Protein AF-A0A7C1KTJ4-F1 (afdb_monomer)

Foldseek 3Di:
DDKDKDKAQPVLVVVLQVLCVVVVFNDKDKDKDWADDPVLQVCQVPDPDPDPPSAQVPDPFAWDDPVVCVVVVPVDGRTTGIIMIMMGDDDPVCVVVSVVSNCVSRDDD

Sequence (109 aa):
MKEITVIIRRHKLPETKQVLEELDYPSLTIQSVDGRGRQRGAMCAEMDSEMPDSFCTAVKLKPTPSSYALEHTLPKKALYVPKRLLTIVVPDDAVSKIVKALIKVNQTG

Secondary structure (DSSP, 8-state):
-EEEEEEEEGGGHHHHHHHHHHTT----EEEEEEE--TTTTGGGTS--SSS-TTSGGGS-PPBPPHHHHHHTT-SS--B-EEEEEEEEEE-TTTHHHHHHHHHHHH---

Structure (mmCIF, N/CA/C/O backbone):
data_AF-A0A7C1KTJ4-F1
#
_entry.id   AF-A0A7C1KTJ4-F1
#
loop_
_atom_site.group_PDB
_atom_site.id
_atom_site.type_symbol
_atom_site.label_atom_id
_atom_site.label_alt_id
_atom_site.label_comp_id
_atom_site.label_asym_id
_atom_site.label_entity_id
_atom_site.label_seq_id
_atom_site.pdbx_PDB_ins_code
_atom_site.Cartn_x
_atom_site.Cartn_y
_atom_site.Cartn_z
_atom_site.occupancy
_atom_site.B_iso_or_equiv
_atom_site.auth_seq_id
_atom_site.auth_comp_id
_atom_site.auth_asym_id
_atom_site.auth_atom_id
_atom_site.pdbx_PDB_model_num
ATOM 1 N N . MET A 1 1 ? -14.359 -10.620 10.191 1.00 93.75 1 MET A N 1
ATOM 2 C CA . MET A 1 1 ? -13.019 -10.002 10.134 1.00 93.75 1 MET A CA 1
ATOM 3 C C . MET A 1 1 ? -12.378 -10.323 8.792 1.00 93.75 1 MET A C 1
ATOM 5 O O . MET A 1 1 ? -12.461 -11.477 8.367 1.00 93.75 1 MET A O 1
ATOM 9 N N . LYS A 1 2 ? -11.717 -9.352 8.153 1.00 97.81 2 LYS A N 1
ATOM 10 C CA . LYS A 1 2 ? -10.918 -9.546 6.930 1.00 97.81 2 LYS A CA 1
ATOM 11 C C . LYS A 1 2 ? -9.515 -8.978 7.088 1.00 97.81 2 LYS A C 1
ATOM 13 O O . LYS A 1 2 ? -9.304 -8.001 7.802 1.00 97.81 2 LYS A O 1
ATOM 18 N N . GLU A 1 3 ? -8.581 -9.579 6.362 1.00 97.75 3 GLU A N 1
ATOM 19 C CA . GLU A 1 3 ? -7.259 -9.015 6.123 1.00 97.75 3 GLU A CA 1
ATOM 20 C C . GLU A 1 3 ? -7.271 -8.217 4.813 1.00 97.75 3 GLU A C 1
ATOM 22 O O . GLU A 1 3 ? -7.733 -8.704 3.779 1.00 97.75 3 GLU A O 1
ATOM 27 N N . ILE A 1 4 ? -6.761 -6.989 4.860 1.00 97.94 4 ILE A N 1
ATOM 28 C CA . ILE A 1 4 ? -6.510 -6.143 3.698 1.00 97.94 4 ILE A CA 1
ATOM 29 C C . ILE A 1 4 ? -4.997 -6.113 3.468 1.00 97.94 4 ILE A C 1
ATOM 31 O O . ILE A 1 4 ? -4.255 -5.533 4.264 1.00 97.94 4 ILE A O 1
ATOM 35 N N . THR A 1 5 ? -4.549 -6.706 2.361 1.00 98.06 5 THR A N 1
ATOM 36 C CA . THR A 1 5 ? -3.152 -6.660 1.907 1.00 98.06 5 THR A CA 1
ATOM 37 C C . THR A 1 5 ? -3.002 -5.619 0.799 1.00 98.06 5 THR A C 1
ATOM 39 O O . THR A 1 5 ? -3.639 -5.712 -0.252 1.00 98.06 5 THR A O 1
ATOM 42 N N . VAL A 1 6 ? -2.141 -4.625 1.006 1.00 97.19 6 VAL A N 1
ATOM 43 C CA . VAL A 1 6 ? -1.950 -3.500 0.080 1.00 97.19 6 VAL A CA 1
ATOM 44 C C . VAL A 1 6 ? -0.488 -3.420 -0.332 1.00 97.19 6 VAL A C 1
ATOM 46 O O . VAL A 1 6 ? 0.391 -3.428 0.521 1.00 97.19 6 VAL A O 1
ATOM 49 N N . ILE A 1 7 ? -0.207 -3.293 -1.630 1.00 96.38 7 ILE A N 1
ATOM 50 C CA . ILE A 1 7 ? 1.156 -3.089 -2.142 1.00 96.38 7 ILE A CA 1
ATOM 51 C C . ILE A 1 7 ? 1.228 -1.720 -2.819 1.00 96.38 7 ILE A C 1
ATOM 53 O O . ILE A 1 7 ? 0.678 -1.521 -3.902 1.00 96.38 7 ILE A O 1
ATOM 57 N N . ILE A 1 8 ? 1.928 -0.775 -2.192 1.00 94.50 8 ILE A N 1
ATOM 58 C CA . ILE A 1 8 ? 1.976 0.636 -2.604 1.00 94.50 8 ILE A CA 1
ATOM 59 C C . ILE A 1 8 ? 3.393 1.107 -2.946 1.00 94.50 8 ILE A C 1
ATOM 61 O O . ILE A 1 8 ? 4.400 0.424 -2.723 1.00 94.50 8 ILE A O 1
ATOM 65 N N . ARG A 1 9 ? 3.492 2.316 -3.509 1.00 90.88 9 ARG A N 1
ATOM 66 C CA . ARG A 1 9 ? 4.776 2.995 -3.751 1.00 90.88 9 ARG A CA 1
ATOM 67 C C . ARG A 1 9 ? 5.403 3.416 -2.422 1.00 90.88 9 ARG A C 1
ATOM 69 O O . ARG A 1 9 ? 4.700 3.855 -1.521 1.00 90.88 9 ARG A O 1
ATOM 76 N N . ARG A 1 10 ? 6.736 3.347 -2.312 1.00 89.81 10 ARG A N 1
ATOM 77 C CA . ARG A 1 10 ? 7.445 3.666 -1.057 1.00 89.81 10 ARG A CA 1
ATOM 78 C C . ARG A 1 10 ? 7.152 5.073 -0.527 1.00 89.81 10 ARG A C 1
ATOM 80 O O . ARG A 1 10 ? 6.914 5.205 0.667 1.00 89.81 10 ARG A O 1
ATOM 87 N N . HIS A 1 11 ? 7.119 6.082 -1.399 1.00 88.94 11 HIS A N 1
ATOM 88 C CA . HIS A 1 11 ? 6.870 7.471 -0.997 1.00 88.94 11 HIS A CA 1
ATOM 89 C C . HIS A 1 11 ? 5.419 7.745 -0.572 1.00 88.94 11 HIS A C 1
ATOM 91 O O . HIS A 1 11 ? 5.179 8.736 0.097 1.00 88.94 11 HIS A O 1
ATOM 97 N N . LYS A 1 12 ? 4.459 6.873 -0.913 1.00 92.50 12 LYS A N 1
ATOM 98 C CA . LYS A 1 12 ? 3.043 7.025 -0.532 1.00 92.50 12 LYS A CA 1
ATOM 99 C C . LYS A 1 12 ? 2.725 6.526 0.879 1.00 92.50 12 LYS A C 1
ATOM 101 O O . LYS A 1 12 ? 1.596 6.662 1.346 1.00 92.50 12 LYS A O 1
ATOM 106 N N . LEU A 1 13 ? 3.705 5.939 1.567 1.00 93.75 13 LEU A N 1
ATOM 107 C CA . LEU A 1 13 ? 3.517 5.398 2.909 1.00 93.75 13 LEU A CA 1
ATOM 108 C C . LEU A 1 13 ? 3.052 6.451 3.937 1.00 93.75 13 LEU A C 1
ATOM 110 O O . LEU A 1 13 ? 2.124 6.124 4.673 1.00 93.75 13 LEU A O 1
ATOM 114 N N . PRO A 1 14 ? 3.626 7.673 4.013 1.00 95.56 14 PRO A N 1
ATOM 115 C CA . PRO A 1 14 ? 3.184 8.678 4.983 1.00 95.56 14 PRO A CA 1
ATOM 116 C C . PRO A 1 14 ? 1.717 9.078 4.782 1.00 95.56 14 PRO A C 1
ATOM 118 O O . PRO A 1 14 ? 0.930 8.977 5.716 1.00 95.56 14 PRO A O 1
ATOM 121 N N . GLU A 1 15 ? 1.329 9.411 3.547 1.00 96.00 15 GLU A N 1
ATOM 122 C CA . GLU A 1 15 ? -0.055 9.772 3.200 1.00 96.00 15 GLU A CA 1
ATOM 123 C C . GLU A 1 15 ? -1.037 8.626 3.495 1.00 96.00 15 GLU A C 1
ATOM 125 O O . GLU A 1 15 ? -2.129 8.841 4.011 1.00 96.00 15 GLU A O 1
ATOM 130 N N . THR A 1 16 ? -0.637 7.381 3.214 1.00 96.88 16 THR A N 1
ATOM 131 C CA . THR A 1 16 ? -1.475 6.205 3.492 1.00 96.88 16 THR A CA 1
ATOM 132 C C . THR A 1 16 ? -1.685 5.996 4.993 1.00 96.88 16 THR A C 1
ATOM 134 O O . THR A 1 16 ? -2.790 5.650 5.403 1.00 96.88 16 THR A O 1
ATOM 137 N N . LYS A 1 17 ? -0.650 6.209 5.818 1.00 97.25 17 LYS A N 1
ATOM 138 C CA . LYS A 1 17 ? -0.769 6.125 7.282 1.00 97.25 17 LYS A CA 1
ATOM 139 C C . LYS A 1 17 ? -1.729 7.176 7.824 1.00 97.25 17 LYS A C 1
ATOM 141 O O . LYS A 1 17 ? -2.597 6.826 8.612 1.00 97.25 17 LYS A O 1
ATOM 146 N N . GLN A 1 18 ? -1.602 8.416 7.354 1.00 97.81 18 GLN A N 1
ATOM 147 C CA . GLN A 1 18 ? -2.465 9.514 7.778 1.00 97.81 18 GLN A CA 1
ATOM 148 C C . GLN A 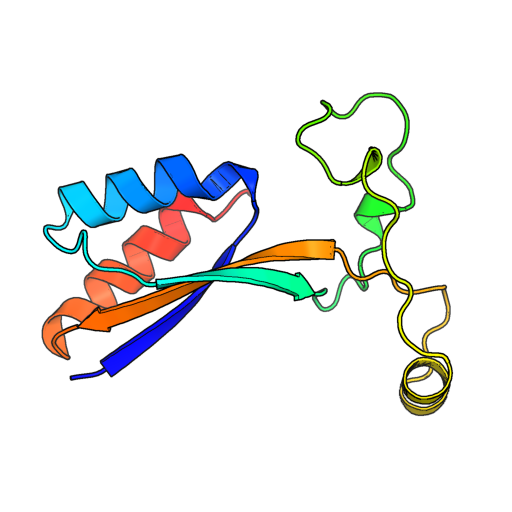1 18 ? -3.941 9.222 7.475 1.00 97.81 18 GLN A C 1
ATOM 150 O O . GLN A 1 18 ? -4.786 9.350 8.351 1.00 97.81 18 GLN A O 1
ATOM 155 N N . VAL A 1 19 ? -4.254 8.737 6.269 1.00 97.50 19 VAL A N 1
ATOM 156 C CA . VAL A 1 19 ? -5.636 8.376 5.904 1.00 97.50 19 VAL A CA 1
ATOM 157 C C . VAL A 1 19 ? -6.186 7.243 6.775 1.00 97.50 19 VAL A C 1
ATOM 159 O O . VAL A 1 19 ? -7.366 7.239 7.107 1.00 97.50 19 VAL A O 1
ATOM 162 N N . LEU A 1 20 ? -5.361 6.262 7.144 1.00 97.00 20 LEU A N 1
ATOM 163 C CA . LEU A 1 20 ? -5.790 5.175 8.028 1.00 97.00 20 LEU A CA 1
ATOM 164 C C . LEU A 1 20 ? -6.022 5.653 9.467 1.00 97.00 20 LEU A C 1
ATOM 166 O O . LEU A 1 20 ? -6.961 5.189 10.108 1.00 97.00 20 LEU A O 1
ATOM 170 N N . GLU A 1 21 ? -5.213 6.595 9.947 1.00 97.38 21 GLU A N 1
ATOM 171 C CA . GLU A 1 21 ? -5.387 7.252 11.246 1.00 97.38 21 GLU A CA 1
ATOM 172 C C . GLU A 1 21 ? -6.672 8.091 11.289 1.00 97.38 21 GLU A C 1
ATOM 174 O O . GLU A 1 21 ? -7.480 7.920 12.196 1.00 97.38 21 GLU A O 1
ATOM 179 N N . GLU A 1 22 ? -6.940 8.898 10.257 1.00 97.31 22 GLU A N 1
ATOM 180 C CA . GLU A 1 22 ? -8.190 9.668 10.109 1.00 97.31 22 GLU A CA 1
ATOM 181 C C . GLU A 1 22 ? -9.443 8.775 10.042 1.00 97.31 22 GLU A C 1
ATOM 183 O O . GLU A 1 22 ? -10.555 9.213 10.342 1.00 97.31 22 GLU A O 1
ATOM 188 N N . LEU A 1 23 ? -9.279 7.514 9.636 1.00 96.19 23 LEU A N 1
ATOM 189 C CA . LEU A 1 23 ? -10.346 6.518 9.589 1.00 96.19 23 LEU A CA 1
ATOM 190 C C . LEU A 1 23 ? -10.503 5.703 10.880 1.00 96.19 23 LEU A C 1
ATOM 192 O O . LEU A 1 23 ? -11.412 4.873 10.904 1.00 96.19 23 LEU A O 1
ATOM 196 N N . ASP A 1 24 ? -9.680 5.949 11.904 1.00 96.69 24 ASP A N 1
ATOM 197 C CA . ASP A 1 24 ? -9.614 5.209 13.177 1.00 96.69 24 ASP A CA 1
ATOM 198 C C . ASP A 1 24 ? -9.087 3.760 13.048 1.00 96.69 24 ASP A C 1
ATOM 200 O O . ASP A 1 24 ? -9.441 2.863 13.810 1.00 96.69 24 ASP A O 1
ATOM 204 N N . TYR A 1 25 ? -8.202 3.506 12.073 1.00 96.31 25 TYR A N 1
ATOM 205 C CA . TYR A 1 25 ? -7.535 2.207 11.874 1.00 96.31 25 TYR A CA 1
ATOM 206 C C . TYR A 1 25 ? -5.999 2.334 11.776 1.00 96.31 25 TYR A C 1
ATOM 208 O O . TYR A 1 25 ? -5.410 1.958 10.758 1.00 96.31 25 TYR A O 1
ATOM 216 N N . PRO A 1 26 ? -5.303 2.823 12.823 1.00 95.94 26 PRO A N 1
ATOM 217 C CA . PRO A 1 26 ? -3.854 3.053 12.781 1.00 95.94 26 PRO A CA 1
ATOM 218 C C . PRO A 1 26 ? -3.012 1.763 12.831 1.00 95.94 26 PRO A C 1
ATOM 220 O O . PRO A 1 26 ? -1.831 1.772 12.474 1.00 95.94 26 PRO A O 1
ATOM 223 N N . SER A 1 27 ? -3.585 0.645 13.290 1.00 95.94 27 SER A N 1
ATOM 224 C CA . SER A 1 27 ? -2.874 -0.627 13.468 1.00 95.94 27 SER A CA 1
ATOM 225 C C . SER A 1 27 ? -2.624 -1.337 12.137 1.00 95.94 27 SER A C 1
ATOM 227 O O . SER A 1 27 ? -3.552 -1.808 11.485 1.00 95.94 27 SER A O 1
ATOM 229 N N . LEU A 1 28 ? -1.354 -1.467 11.748 1.00 95.88 28 LEU A N 1
ATOM 230 C CA . LEU A 1 28 ? -0.950 -2.104 10.494 1.00 95.88 28 LEU A CA 1
ATOM 231 C C . LEU A 1 28 ? 0.464 -2.698 10.582 1.00 95.88 28 LEU A C 1
ATOM 233 O O . LEU A 1 28 ? 1.310 -2.211 11.331 1.00 95.88 28 LEU A O 1
ATOM 237 N N . THR A 1 29 ? 0.741 -3.719 9.773 1.00 97.94 29 THR A N 1
ATOM 238 C CA . THR A 1 29 ? 2.083 -4.309 9.606 1.00 97.94 29 THR A CA 1
ATOM 239 C C . THR A 1 29 ? 2.691 -3.848 8.286 1.00 97.94 29 THR A C 1
ATOM 241 O O . THR A 1 29 ? 2.004 -3.859 7.269 1.00 97.94 29 THR A O 1
ATOM 244 N N . ILE A 1 30 ? 3.972 -3.457 8.276 1.00 96.88 30 ILE A N 1
ATOM 245 C CA . ILE A 1 30 ? 4.669 -2.965 7.073 1.00 96.88 30 ILE A CA 1
ATOM 246 C C . ILE A 1 30 ? 5.853 -3.865 6.744 1.00 96.88 30 ILE A C 1
ATOM 248 O O . ILE A 1 30 ? 6.702 -4.113 7.598 1.00 96.88 30 ILE A O 1
ATOM 252 N N . GLN A 1 31 ? 5.976 -4.259 5.479 1.00 96.38 31 GLN A N 1
ATOM 253 C CA . GLN A 1 31 ? 7.136 -4.979 4.958 1.00 96.38 31 GLN A CA 1
ATOM 254 C C . GLN A 1 31 ? 7.703 -4.294 3.708 1.00 96.38 31 GLN A C 1
ATOM 256 O O . GLN A 1 31 ? 6.978 -3.757 2.864 1.00 96.38 31 GLN A O 1
ATOM 261 N N . SER A 1 32 ? 9.033 -4.285 3.589 1.00 93.00 32 SER A N 1
ATOM 262 C CA . SER A 1 32 ? 9.715 -3.932 2.339 1.00 93.00 32 SER A CA 1
ATOM 263 C C . SER A 1 32 ? 9.628 -5.118 1.389 1.00 93.00 32 SER A C 1
ATOM 265 O O . SER A 1 32 ? 10.083 -6.204 1.739 1.00 93.00 32 SER A O 1
ATOM 267 N N . VAL A 1 33 ? 9.083 -4.911 0.194 1.00 93.25 33 VAL A N 1
ATOM 268 C CA . VAL A 1 33 ? 8.967 -5.965 -0.822 1.00 93.25 33 VAL A CA 1
ATOM 269 C C . VAL A 1 33 ? 9.443 -5.454 -2.174 1.00 93.25 33 VAL A C 1
ATOM 271 O O . VAL A 1 33 ? 9.402 -4.255 -2.444 1.00 93.25 33 VAL A O 1
ATOM 274 N N . ASP A 1 34 ? 9.864 -6.373 -3.032 1.00 88.81 34 ASP A N 1
ATOM 275 C CA . ASP A 1 34 ? 10.307 -6.099 -4.395 1.00 88.81 34 ASP A CA 1
ATOM 276 C C . ASP A 1 34 ? 9.286 -6.716 -5.364 1.00 88.81 34 ASP A C 1
ATOM 278 O O . ASP A 1 34 ? 8.938 -7.889 -5.241 1.00 88.81 34 ASP A O 1
ATOM 282 N N . GLY A 1 35 ? 8.756 -5.936 -6.309 1.00 87.62 35 GLY A N 1
ATOM 283 C CA . GLY A 1 35 ? 7.662 -6.400 -7.167 1.00 87.62 35 GLY A CA 1
ATOM 284 C C . GLY A 1 35 ? 7.486 -5.587 -8.445 1.00 87.62 35 GLY A C 1
ATOM 285 O O . GLY A 1 35 ? 8.006 -4.483 -8.589 1.00 87.62 35 GLY A O 1
ATOM 286 N N . ARG A 1 36 ? 6.734 -6.125 -9.407 1.00 85.56 36 ARG A N 1
ATOM 287 C CA . ARG A 1 36 ? 6.383 -5.424 -10.653 1.00 85.56 36 ARG A CA 1
ATOM 288 C C . ARG A 1 36 ? 5.014 -5.865 -11.163 1.00 85.56 36 ARG A C 1
ATOM 290 O O . ARG A 1 36 ? 4.638 -7.019 -11.005 1.00 85.56 36 ARG A O 1
ATOM 297 N N . GLY A 1 37 ? 4.296 -4.950 -11.812 1.00 85.44 37 GLY A N 1
ATOM 298 C CA . GLY A 1 37 ? 3.027 -5.249 -12.482 1.00 85.44 37 GLY A CA 1
ATOM 299 C C . GLY A 1 37 ? 3.199 -5.672 -13.946 1.00 85.44 37 GLY A C 1
ATOM 300 O O . GLY A 1 37 ? 4.301 -6.000 -14.402 1.00 85.44 37 GLY A O 1
ATOM 301 N N . ARG A 1 38 ? 2.105 -5.580 -14.715 1.00 82.44 38 ARG A N 1
ATOM 302 C CA . ARG A 1 38 ? 2.059 -5.872 -16.163 1.00 82.44 38 ARG A CA 1
ATOM 303 C C . ARG A 1 38 ? 3.013 -5.021 -17.005 1.00 82.44 38 ARG A C 1
ATOM 305 O O . ARG A 1 38 ? 3.506 -5.501 -18.014 1.00 82.44 38 ARG A O 1
ATOM 312 N N . GLN A 1 39 ? 3.349 -3.814 -16.549 1.00 78.25 39 GLN A N 1
ATOM 313 C CA . GLN A 1 39 ? 4.335 -2.934 -17.192 1.00 78.25 39 GLN A CA 1
ATOM 314 C C . GLN A 1 39 ? 5.785 -3.451 -17.077 1.00 78.25 39 GLN A C 1
ATOM 316 O O . GLN A 1 39 ? 6.713 -2.831 -17.586 1.00 78.25 39 GLN A O 1
ATOM 321 N N . ARG A 1 40 ? 6.018 -4.575 -16.381 1.00 76.31 40 ARG A N 1
ATOM 322 C CA . ARG A 1 40 ? 7.324 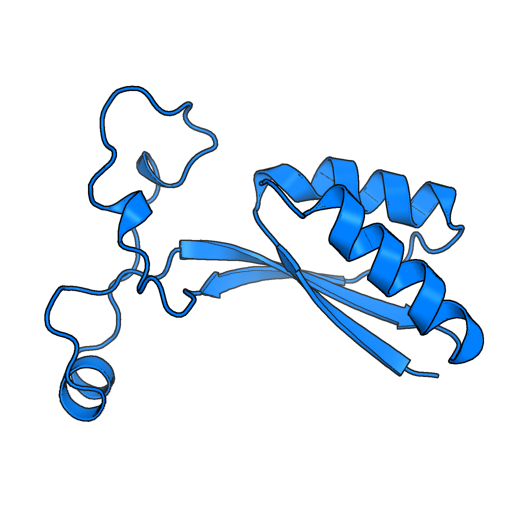-5.259 -16.293 1.00 76.31 40 ARG A CA 1
ATOM 323 C C . ARG A 1 40 ? 8.472 -4.406 -15.717 1.00 76.31 40 ARG A C 1
ATOM 325 O O . ARG A 1 40 ? 9.630 -4.773 -15.866 1.00 76.31 40 ARG A O 1
ATOM 332 N N . GLY A 1 41 ? 8.157 -3.307 -15.026 1.00 70.81 41 GLY A N 1
ATOM 333 C CA . GLY A 1 41 ? 9.155 -2.386 -14.469 1.00 70.81 41 GLY A CA 1
ATOM 334 C C . GLY A 1 41 ? 9.781 -1.432 -15.497 1.00 70.81 41 GLY A C 1
ATOM 335 O O . GLY A 1 41 ? 10.746 -0.755 -15.162 1.00 70.81 41 GLY A O 1
ATOM 336 N N . ALA A 1 42 ? 9.234 -1.354 -16.719 1.00 62.62 42 ALA A N 1
ATOM 337 C CA . ALA A 1 42 ? 9.828 -0.623 -17.845 1.00 62.62 42 ALA A CA 1
ATOM 338 C C . ALA A 1 42 ? 10.054 0.877 -17.579 1.00 62.62 42 ALA A C 1
ATOM 340 O O . ALA A 1 42 ? 11.095 1.408 -17.944 1.00 62.62 42 ALA A O 1
ATOM 341 N N . MET A 1 43 ? 9.137 1.549 -16.872 1.00 56.88 43 MET A N 1
ATOM 342 C CA . MET A 1 43 ? 9.279 2.981 -16.562 1.00 56.88 43 MET A CA 1
ATOM 343 C C . MET A 1 43 ? 10.464 3.311 -15.647 1.00 56.88 43 MET A C 1
ATOM 345 O O . MET A 1 43 ? 10.908 4.448 -15.628 1.00 56.88 43 MET A O 1
ATOM 349 N N . CYS A 1 44 ? 10.977 2.348 -14.878 1.00 54.91 44 CYS A N 1
ATOM 350 C CA . CYS A 1 44 ? 12.140 2.583 -14.022 1.00 54.91 44 CYS A CA 1
ATOM 351 C C . CYS A 1 44 ? 13.470 2.346 -14.747 1.00 54.91 44 CYS A C 1
ATOM 353 O O . CYS A 1 44 ? 14.506 2.679 -14.190 1.00 54.91 44 CYS A O 1
ATOM 355 N N . ALA A 1 45 ? 13.446 1.743 -15.940 1.00 50.28 45 ALA A N 1
ATOM 356 C CA . ALA A 1 45 ? 14.642 1.461 -16.728 1.00 50.28 45 ALA A CA 1
ATOM 357 C C . ALA A 1 45 ? 14.925 2.534 -17.793 1.00 50.28 45 ALA A C 1
ATOM 359 O O . ALA A 1 45 ? 16.068 2.667 -18.208 1.00 50.28 45 ALA A O 1
ATOM 360 N N . GLU A 1 46 ? 13.902 3.268 -18.248 1.00 48.34 46 GLU A N 1
ATOM 361 C CA . GLU A 1 46 ? 14.011 4.184 -19.400 1.00 48.34 46 GLU A CA 1
ATOM 362 C C . GLU A 1 46 ? 13.818 5.669 -19.033 1.00 48.34 46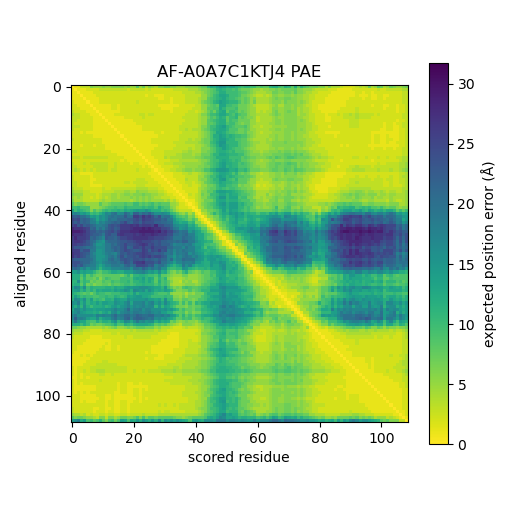 GLU A C 1
ATOM 364 O O . GLU A 1 46 ? 13.685 6.511 -19.913 1.00 48.34 46 GLU A O 1
ATOM 369 N N . MET A 1 47 ? 13.802 6.011 -17.741 1.00 45.88 47 MET A N 1
ATOM 370 C CA . MET A 1 47 ? 13.561 7.376 -17.254 1.00 45.88 47 MET A CA 1
ATOM 371 C C . MET A 1 47 ? 14.655 7.752 -16.252 1.00 45.88 47 MET A C 1
ATOM 373 O O . MET A 1 47 ? 14.473 7.670 -15.039 1.00 45.88 47 MET A O 1
ATOM 377 N N . ASP A 1 48 ? 15.824 8.078 -16.798 1.00 46.78 48 ASP A N 1
ATOM 378 C CA . ASP A 1 48 ? 17.061 8.325 -16.060 1.00 46.78 48 ASP A CA 1
ATOM 379 C C . ASP A 1 48 ? 17.595 9.716 -16.436 1.00 46.78 48 ASP A C 1
ATOM 381 O O . ASP A 1 48 ? 18.113 9.898 -17.537 1.00 46.78 48 ASP A O 1
ATOM 385 N N . SER A 1 49 ? 17.336 10.710 -15.569 1.00 46.41 49 SER A N 1
ATOM 386 C CA . SER A 1 49 ? 18.140 11.936 -15.317 1.00 46.41 49 SER A CA 1
ATOM 387 C C . SER A 1 49 ? 17.374 13.041 -14.562 1.00 46.41 49 SER A C 1
ATOM 389 O O . SER A 1 49 ? 18.004 13.804 -13.840 1.00 46.41 49 SER A O 1
ATOM 391 N N . GLU A 1 50 ? 16.038 13.114 -14.654 1.00 46.69 50 GLU A N 1
ATOM 392 C CA . GLU A 1 50 ? 15.256 14.243 -14.085 1.00 46.69 50 GLU A CA 1
ATOM 393 C C . GLU A 1 50 ? 14.306 13.867 -12.932 1.00 46.69 50 GLU A C 1
ATOM 395 O O . GLU A 1 50 ? 13.627 14.720 -12.360 1.00 46.69 50 GLU A O 1
ATOM 400 N N . MET A 1 51 ? 14.224 12.586 -12.572 1.00 47.31 51 M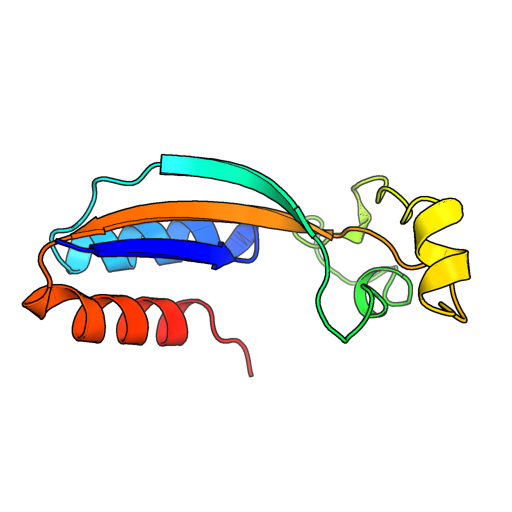ET A N 1
ATOM 401 C CA . MET A 1 51 ? 13.323 12.135 -11.511 1.00 47.31 51 MET A CA 1
ATOM 402 C C . MET A 1 51 ? 13.991 12.292 -10.136 1.00 47.31 51 MET A C 1
ATOM 404 O O . MET A 1 51 ? 15.122 11.836 -9.971 1.00 47.31 51 MET A O 1
ATOM 408 N N . PRO A 1 52 ? 13.306 12.874 -9.131 1.00 51.03 52 PRO A N 1
ATOM 409 C CA . PRO A 1 52 ? 13.875 13.061 -7.798 1.00 51.03 52 PRO A CA 1
ATOM 410 C C . PRO A 1 52 ? 14.282 11.718 -7.172 1.00 51.03 52 PRO A C 1
ATOM 412 O O . PRO A 1 52 ? 13.608 10.711 -7.399 1.00 51.03 52 PRO A O 1
ATOM 415 N N . ASP A 1 53 ? 15.320 11.714 -6.322 1.00 51.00 53 ASP A N 1
ATOM 416 C CA . ASP A 1 53 ? 15.929 10.537 -5.648 1.00 51.00 53 ASP A CA 1
ATOM 417 C C . ASP A 1 53 ? 14.938 9.598 -4.926 1.00 51.00 53 ASP A C 1
ATOM 419 O O . ASP A 1 53 ? 15.251 8.469 -4.543 1.00 51.00 53 ASP A O 1
ATOM 423 N N . SER A 1 54 ? 13.708 10.064 -4.723 1.00 50.59 54 SER A N 1
ATOM 424 C CA . SER A 1 54 ? 12.579 9.308 -4.185 1.00 50.59 54 SER A CA 1
ATOM 425 C C . SER A 1 54 ? 11.963 8.308 -5.182 1.00 50.59 54 SER A C 1
ATOM 427 O O . SER A 1 54 ? 11.164 7.448 -4.778 1.00 50.59 54 SER A O 1
ATOM 429 N N . PHE A 1 55 ? 12.341 8.363 -6.462 1.00 50.34 55 PHE A N 1
ATOM 430 C CA . PHE A 1 55 ? 12.007 7.376 -7.485 1.00 50.34 55 PHE A CA 1
ATOM 431 C C . PHE A 1 55 ? 13.148 6.379 -7.723 1.00 50.34 55 PHE A C 1
ATOM 433 O O . PHE A 1 55 ? 14.253 6.491 -7.215 1.00 50.34 55 PHE A O 1
ATOM 440 N N . CYS A 1 56 ? 12.820 5.283 -8.401 1.00 51.16 56 CYS A N 1
ATOM 441 C CA . CYS A 1 56 ? 13.544 4.012 -8.350 1.00 51.16 56 CYS A CA 1
ATOM 442 C C . CYS A 1 56 ? 14.954 4.010 -8.978 1.00 51.16 56 CYS A C 1
ATOM 444 O O . CYS A 1 56 ? 15.565 2.947 -9.027 1.00 51.16 56 CYS A O 1
ATOM 446 N N . THR A 1 57 ? 15.451 5.158 -9.432 1.00 49.19 57 THR A N 1
ATOM 447 C CA . THR A 1 57 ? 16.704 5.359 -10.175 1.00 49.19 57 THR A CA 1
ATOM 448 C C . THR A 1 57 ? 17.958 5.146 -9.317 1.00 49.19 57 THR A C 1
ATOM 450 O O . THR A 1 57 ? 18.932 4.580 -9.800 1.00 49.19 57 THR A O 1
ATOM 453 N N . ALA A 1 58 ? 17.927 5.456 -8.014 1.00 48.16 58 ALA A N 1
ATOM 454 C CA . ALA A 1 58 ? 19.096 5.290 -7.132 1.00 48.16 58 ALA A CA 1
ATOM 455 C C . ALA A 1 58 ? 19.296 3.863 -6.567 1.00 48.16 58 ALA A C 1
ATOM 457 O O . ALA A 1 58 ? 20.331 3.558 -5.969 1.00 48.16 58 ALA A O 1
ATOM 458 N N . VAL A 1 59 ? 18.315 2.961 -6.707 1.00 56.06 59 VAL A N 1
ATOM 459 C CA . VAL A 1 59 ? 18.390 1.606 -6.132 1.00 56.06 59 VAL A CA 1
ATOM 460 C C . VAL A 1 59 ? 18.786 0.614 -7.215 1.00 56.06 59 VAL A C 1
ATOM 462 O O . VAL A 1 59 ? 18.074 0.483 -8.202 1.00 56.06 59 VAL A O 1
ATOM 465 N N . LYS A 1 60 ? 19.869 -0.151 -7.003 1.00 62.25 60 LYS A N 1
ATOM 466 C CA . LYS A 1 60 ? 20.219 -1.309 -7.847 1.00 62.25 60 LYS A CA 1
ATOM 467 C C . LYS A 1 60 ? 19.029 -2.270 -7.912 1.00 62.25 60 LYS A C 1
ATOM 469 O O . LYS A 1 60 ? 18.808 -3.063 -6.996 1.00 62.25 60 LYS A O 1
ATOM 474 N N . LEU A 1 61 ? 18.242 -2.173 -8.979 1.00 72.50 61 LEU A N 1
ATOM 475 C CA . LEU A 1 61 ? 17.044 -2.980 -9.145 1.00 72.50 61 LEU A CA 1
ATOM 476 C C . LEU A 1 61 ? 17.439 -4.439 -9.374 1.00 72.50 61 LEU A C 1
ATOM 478 O O . LEU A 1 61 ? 18.310 -4.750 -10.192 1.00 72.50 61 LEU A O 1
ATOM 482 N N . LYS A 1 62 ? 16.785 -5.348 -8.650 1.00 76.50 62 LYS A N 1
ATOM 483 C CA . LYS A 1 62 ? 17.027 -6.783 -8.797 1.00 76.50 62 LYS A CA 1
ATOM 484 C C . LYS A 1 62 ? 16.380 -7.265 -10.096 1.00 76.50 62 LYS A C 1
ATOM 486 O O . LYS A 1 62 ? 15.181 -7.046 -10.287 1.00 76.50 62 LYS A O 1
ATOM 491 N N . PRO A 1 63 ? 17.123 -7.918 -10.999 1.00 80.56 63 PRO A N 1
ATOM 492 C CA . PRO A 1 63 ? 16.514 -8.509 -12.176 1.00 80.56 63 PRO A CA 1
ATOM 493 C C . PRO A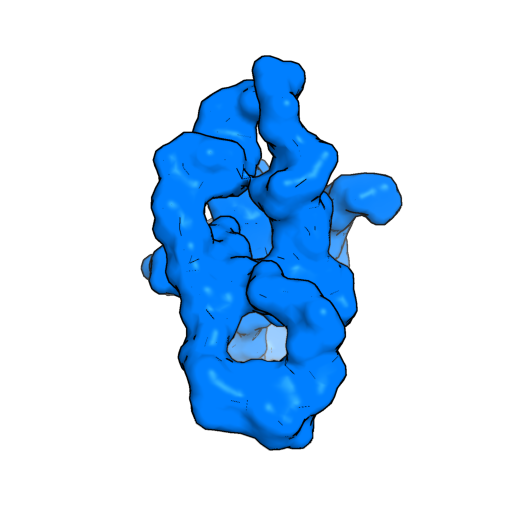 1 63 ? 15.617 -9.687 -11.811 1.00 80.56 63 PRO A C 1
ATOM 495 O O . PRO A 1 63 ? 15.839 -10.380 -10.818 1.00 80.56 63 PRO A O 1
ATOM 498 N N . THR A 1 64 ? 14.622 -9.933 -12.657 1.00 81.62 64 THR A N 1
ATOM 499 C CA . THR A 1 64 ? 13.849 -11.176 -12.609 1.00 81.62 64 THR A CA 1
ATOM 500 C C . THR A 1 64 ? 14.801 -12.359 -12.871 1.00 81.62 64 THR A C 1
ATOM 502 O O . THR A 1 64 ? 15.596 -12.268 -13.813 1.00 81.62 64 THR A O 1
ATOM 505 N N . PRO A 1 65 ? 14.750 -13.446 -12.073 1.00 83.75 65 PRO A N 1
ATOM 506 C CA . PRO A 1 65 ? 15.557 -14.643 -12.297 1.00 83.75 65 PRO A CA 1
ATOM 507 C C . PRO A 1 65 ? 15.398 -15.193 -13.717 1.00 83.75 65 PRO A C 1
ATOM 509 O O . PRO A 1 65 ? 14.306 -15.147 -14.289 1.00 83.75 65 PRO A O 1
ATOM 512 N N . SER A 1 66 ? 16.484 -15.728 -14.276 1.00 76.88 66 SER A N 1
ATOM 513 C CA . SER A 1 66 ? 16.532 -16.220 -15.658 1.00 76.88 66 SER A CA 1
ATOM 514 C C . SER A 1 66 ? 15.555 -17.367 -15.920 1.00 76.88 66 SER A C 1
ATOM 516 O O . SER A 1 66 ? 14.915 -17.367 -16.965 1.00 76.88 66 SER A O 1
ATOM 518 N N . SER A 1 67 ? 15.378 -18.286 -14.964 1.00 81.38 67 SER A N 1
ATOM 519 C CA . SER A 1 67 ? 14.405 -19.387 -15.050 1.00 81.38 67 SER A CA 1
ATOM 520 C C . SER A 1 67 ? 12.989 -18.873 -15.314 1.00 81.38 67 SER A C 1
ATOM 522 O O . SER A 1 67 ? 12.371 -19.213 -16.319 1.00 81.38 67 SER A O 1
ATOM 524 N N . TYR A 1 68 ? 12.525 -17.947 -14.476 1.00 80.25 68 TYR A N 1
ATOM 525 C CA . TYR A 1 68 ? 11.199 -17.351 -14.607 1.00 80.25 68 TYR A CA 1
ATOM 526 C C . TYR A 1 68 ? 11.056 -16.520 -15.892 1.00 80.25 68 TYR A C 1
ATOM 528 O O . TYR A 1 68 ? 9.994 -16.500 -16.516 1.00 80.25 68 TYR A O 1
ATOM 536 N N . ALA A 1 69 ? 12.117 -15.815 -16.300 1.00 77.38 69 ALA A N 1
ATOM 537 C CA . ALA A 1 69 ? 12.097 -14.993 -17.506 1.00 77.38 69 ALA A CA 1
ATOM 538 C C . ALA A 1 69 ? 11.938 -15.818 -18.794 1.00 77.38 69 ALA A C 1
ATOM 540 O O . ALA A 1 69 ? 11.245 -15.362 -19.708 1.00 77.38 69 ALA A O 1
ATOM 541 N N . LEU A 1 70 ? 12.541 -17.010 -18.842 1.00 72.62 70 LEU A N 1
ATOM 542 C CA . LEU A 1 70 ? 12.413 -17.957 -19.952 1.00 72.62 70 LEU A CA 1
ATOM 543 C C . LEU A 1 70 ? 11.003 -18.560 -20.009 1.00 72.62 70 LEU A C 1
ATOM 545 O O . LEU A 1 70 ? 10.371 -18.514 -21.062 1.00 72.62 70 LEU A O 1
ATOM 549 N N . GLU A 1 71 ? 10.480 -19.030 -18.870 1.00 78.69 71 GLU A N 1
ATOM 550 C CA . GLU A 1 71 ? 9.127 -1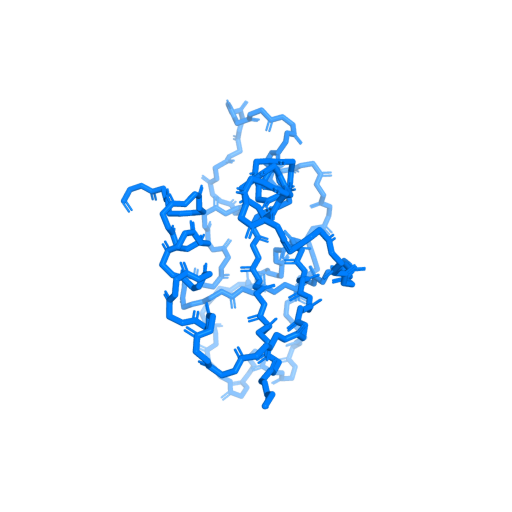9.605 -18.758 1.00 78.69 71 GLU A CA 1
ATOM 551 C C . GLU A 1 71 ? 8.020 -18.629 -19.185 1.00 78.69 71 GLU A C 1
ATOM 553 O O . GLU A 1 71 ? 7.014 -19.035 -19.758 1.00 78.69 71 GLU A O 1
ATOM 558 N N . HIS A 1 72 ? 8.209 -17.331 -18.928 1.00 73.62 72 HIS A N 1
ATOM 559 C CA . HIS A 1 72 ? 7.198 -16.295 -19.172 1.00 73.62 72 HIS A CA 1
ATOM 560 C C . HIS A 1 72 ? 7.533 -15.391 -20.368 1.00 73.62 72 HIS A C 1
ATOM 562 O O . HIS A 1 72 ? 6.969 -14.297 -20.489 1.00 73.62 72 HIS A O 1
ATOM 568 N N . THR A 1 73 ? 8.474 -15.822 -21.219 1.00 74.38 73 THR A N 1
ATOM 569 C CA . THR A 1 73 ? 8.863 -15.176 -22.487 1.00 74.38 73 THR A CA 1
ATOM 570 C C . THR A 1 73 ? 9.030 -13.655 -22.351 1.00 74.38 73 THR A C 1
ATOM 572 O O . THR A 1 73 ? 8.403 -12.860 -23.057 1.00 74.38 73 THR A O 1
ATOM 575 N N . LEU A 1 74 ? 9.836 -13.212 -21.380 1.00 69.12 74 LEU A N 1
ATOM 576 C CA . LEU A 1 74 ? 10.065 -11.782 -21.155 1.00 69.12 74 LEU A CA 1
ATOM 577 C C . LEU A 1 74 ? 11.048 -11.231 -22.212 1.00 69.12 74 LEU A C 1
ATOM 579 O O . LEU A 1 74 ? 12.213 -11.615 -22.202 1.00 69.12 74 LEU A O 1
ATOM 583 N N . PRO A 1 75 ? 10.629 -10.294 -23.090 1.00 63.34 75 PRO A N 1
ATOM 584 C CA . PRO A 1 75 ? 11.439 -9.822 -24.219 1.00 63.34 75 PRO A CA 1
ATOM 585 C C . PRO A 1 75 ? 12.551 -8.839 -23.816 1.00 63.34 75 PRO A C 1
ATOM 587 O O . PRO A 1 75 ? 13.490 -8.624 -24.571 1.00 63.34 75 PRO A O 1
ATOM 590 N N . LYS A 1 76 ? 12.444 -8.219 -22.632 1.00 70.00 76 LYS A N 1
ATOM 591 C CA . LYS A 1 76 ? 13.437 -7.311 -22.033 1.00 70.00 76 LYS A CA 1
ATOM 592 C C . LYS A 1 76 ? 13.696 -7.737 -20.586 1.00 70.00 76 LYS A C 1
ATOM 594 O O . LYS A 1 76 ? 12.820 -8.332 -19.951 1.00 70.00 76 LYS A O 1
ATOM 599 N N . LYS A 1 77 ? 14.869 -7.381 -20.048 1.00 69.56 77 LYS A N 1
ATOM 600 C CA . LYS A 1 77 ? 15.244 -7.605 -18.642 1.00 69.56 77 LYS A CA 1
ATOM 601 C C . LYS A 1 77 ? 14.230 -6.918 -17.721 1.00 69.56 77 LYS A C 1
ATOM 603 O O . LYS A 1 77 ? 14.296 -5.716 -17.495 1.00 69.56 77 LYS A O 1
ATOM 608 N N . ALA A 1 78 ? 13.267 -7.681 -17.213 1.00 77.25 78 ALA A N 1
ATOM 609 C CA . ALA A 1 78 ? 12.257 -7.156 -16.309 1.00 77.25 78 ALA A CA 1
ATOM 610 C C . ALA A 1 78 ? 12.860 -6.990 -14.910 1.00 77.25 78 ALA A C 1
ATOM 612 O O . ALA A 1 78 ? 13.454 -7.927 -14.364 1.00 77.25 78 ALA A O 1
ATOM 613 N N . LEU A 1 79 ? 12.699 -5.806 -14.331 1.00 81.88 79 LEU A N 1
ATOM 614 C CA . LEU A 1 79 ? 13.295 -5.444 -13.049 1.00 81.88 79 LEU A CA 1
ATOM 615 C C . LEU A 1 79 ? 12.232 -5.455 -11.952 1.00 81.88 79 LEU A C 1
ATOM 617 O O . LEU A 1 79 ? 11.103 -4.997 -12.158 1.00 81.88 79 LEU A O 1
ATOM 621 N N . TYR A 1 80 ? 12.590 -5.974 -10.781 1.00 84.19 80 TYR A N 1
ATOM 622 C CA . TYR A 1 80 ? 11.780 -5.787 -9.590 1.00 84.19 80 TYR A CA 1
ATOM 623 C C . TYR A 1 80 ? 11.931 -4.363 -9.075 1.00 84.19 80 TYR A C 1
ATOM 625 O O . TYR A 1 80 ? 13.040 -3.850 -8.935 1.00 84.19 80 TYR A O 1
ATOM 633 N N . VAL A 1 81 ? 10.795 -3.740 -8.775 1.00 85.44 81 VAL A N 1
ATOM 634 C CA . VAL A 1 81 ? 10.723 -2.378 -8.265 1.00 85.44 81 VAL A CA 1
ATOM 635 C C . VAL A 1 81 ? 10.400 -2.432 -6.771 1.00 85.44 81 VAL A C 1
ATOM 637 O O . VAL A 1 81 ? 9.411 -3.067 -6.399 1.00 85.44 81 VAL A O 1
ATOM 640 N N . PRO A 1 82 ? 11.164 -1.750 -5.905 1.00 87.88 82 PRO A N 1
ATOM 641 C CA . PRO A 1 82 ? 10.867 -1.712 -4.478 1.00 87.88 82 PRO A CA 1
ATOM 642 C C . PRO A 1 82 ? 9.509 -1.057 -4.160 1.00 87.88 82 PRO A C 1
ATOM 644 O O . PRO A 1 82 ? 9.196 0.044 -4.633 1.00 87.88 82 PRO A O 1
ATOM 647 N N . LYS A 1 83 ? 8.717 -1.705 -3.305 1.00 91.88 83 LYS A N 1
ATOM 648 C CA . LYS A 1 83 ? 7.371 -1.313 -2.850 1.00 91.88 83 LYS A CA 1
ATOM 649 C C . LYS A 1 83 ? 7.249 -1.429 -1.325 1.00 91.88 83 LYS A C 1
ATOM 651 O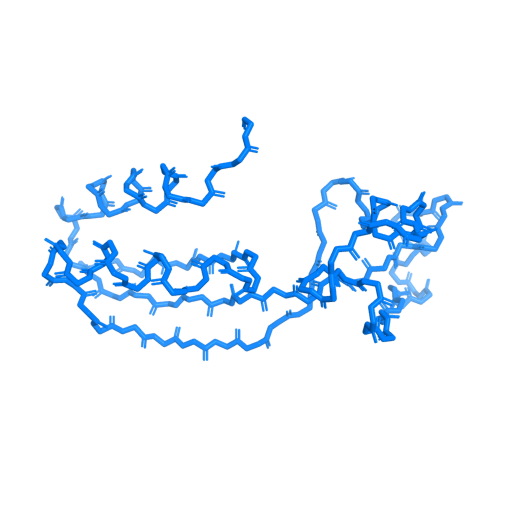 O . LYS A 1 83 ? 8.173 -1.867 -0.637 1.00 91.88 83 LYS A O 1
ATOM 656 N N . ARG A 1 84 ? 6.103 -1.012 -0.786 1.00 94.25 84 ARG A N 1
ATOM 657 C CA . AR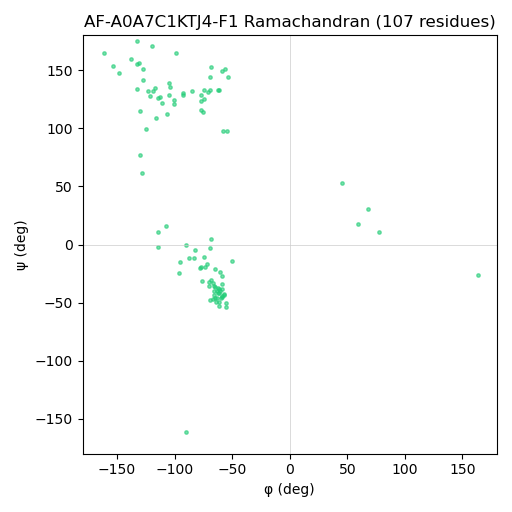G A 1 84 ? 5.696 -1.290 0.600 1.00 94.25 84 ARG A CA 1
ATOM 658 C C . ARG A 1 84 ? 4.473 -2.184 0.589 1.00 94.25 84 ARG A C 1
ATOM 660 O O . ARG A 1 84 ? 3.491 -1.833 -0.059 1.00 94.25 84 ARG A O 1
ATOM 667 N N . LEU A 1 85 ? 4.554 -3.302 1.297 1.00 97.50 85 LEU A N 1
ATOM 668 C CA . LEU A 1 85 ? 3.406 -4.133 1.623 1.00 97.50 85 LEU A CA 1
ATOM 669 C C . LEU A 1 85 ? 2.872 -3.692 2.984 1.00 97.50 85 LEU A C 1
ATOM 671 O O . LEU A 1 85 ? 3.653 -3.559 3.928 1.00 97.50 85 LEU A O 1
ATOM 675 N N . LEU A 1 86 ? 1.573 -3.425 3.060 1.00 97.44 86 LEU A N 1
ATOM 676 C CA . LEU A 1 86 ? 0.847 -3.128 4.286 1.00 97.44 86 LEU A CA 1
ATOM 677 C C . LEU A 1 86 ? -0.204 -4.216 4.503 1.00 97.44 86 LEU A C 1
ATOM 679 O O . LEU A 1 86 ? -0.935 -4.548 3.570 1.00 97.44 86 LEU A O 1
ATOM 683 N N . THR A 1 87 ? -0.302 -4.713 5.730 1.00 97.94 87 THR A N 1
ATOM 684 C CA . THR A 1 87 ? -1.335 -5.665 6.148 1.00 97.94 87 THR A CA 1
ATOM 685 C C . THR A 1 87 ? -2.133 -5.073 7.299 1.00 97.94 87 THR A C 1
ATOM 687 O O . THR A 1 87 ? -1.549 -4.629 8.290 1.00 97.94 87 THR A O 1
ATOM 690 N N . ILE A 1 88 ? -3.458 -5.062 7.161 1.00 97.06 88 ILE A N 1
ATOM 691 C CA . ILE A 1 88 ? -4.401 -4.475 8.121 1.00 97.06 88 ILE A CA 1
ATOM 692 C C . ILE A 1 88 ? -5.522 -5.485 8.355 1.00 97.06 88 ILE A C 1
ATOM 694 O O . ILE A 1 88 ? -6.055 -6.037 7.394 1.00 97.06 88 ILE A O 1
ATOM 698 N N . VAL A 1 89 ? -5.895 -5.723 9.610 1.00 97.56 89 VAL A N 1
ATOM 699 C CA . VAL A 1 89 ? -6.990 -6.633 9.967 1.00 97.56 89 VAL A CA 1
ATOM 700 C C . VAL A 1 89 ? -8.147 -5.810 10.514 1.00 97.56 89 VAL A C 1
ATOM 702 O O . VAL A 1 89 ? -7.972 -5.081 11.487 1.00 97.56 89 VAL A O 1
ATOM 705 N N . VAL A 1 90 ? -9.317 -5.909 9.881 1.00 97.19 90 VAL A N 1
ATOM 706 C CA . VAL A 1 90 ? -10.469 -5.043 10.177 1.00 97.19 90 VAL A CA 1
ATOM 707 C C . VAL A 1 90 ? -11.795 -5.816 10.214 1.00 97.19 90 VAL A C 1
ATOM 709 O O . VAL A 1 90 ? -11.894 -6.916 9.652 1.00 97.19 90 VAL A O 1
ATOM 712 N N . PRO A 1 91 ? -12.832 -5.258 10.863 1.00 97.62 91 PRO A N 1
ATOM 713 C CA . PRO A 1 91 ? -14.215 -5.719 10.738 1.00 97.62 91 PRO A CA 1
ATOM 714 C C . PRO A 1 91 ? -14.719 -5.722 9.284 1.00 97.62 91 PRO A C 1
ATOM 716 O O . PRO A 1 91 ? -14.255 -4.941 8.454 1.00 97.62 91 PRO A O 1
ATOM 719 N N . ASP A 1 92 ? -15.663 -6.612 8.961 1.00 97.81 92 ASP A N 1
ATOM 720 C CA . ASP A 1 92 ? -16.113 -6.844 7.573 1.00 97.81 92 ASP A CA 1
ATOM 721 C C . ASP A 1 92 ? -16.841 -5.631 6.970 1.00 97.81 92 ASP A C 1
ATOM 723 O O . ASP A 1 92 ? -16.716 -5.351 5.777 1.00 97.81 92 ASP A O 1
ATOM 727 N N . ASP A 1 93 ? -17.562 -4.888 7.800 1.00 97.44 93 ASP A N 1
ATOM 728 C CA . ASP A 1 93 ? -18.288 -3.662 7.464 1.00 97.44 93 ASP A CA 1
ATOM 729 C C . ASP A 1 93 ? -17.351 -2.491 7.119 1.00 97.44 93 ASP A C 1
ATOM 731 O O . ASP A 1 93 ? -17.665 -1.670 6.251 1.00 97.44 93 ASP A O 1
ATOM 735 N N . ALA A 1 94 ? -16.158 -2.448 7.718 1.00 97.00 94 ALA A N 1
ATOM 736 C CA . ALA A 1 94 ? -15.168 -1.398 7.481 1.00 97.00 94 ALA A CA 1
ATOM 737 C C . ALA A 1 94 ? -14.390 -1.564 6.160 1.00 97.00 94 ALA A C 1
ATOM 739 O O . ALA A 1 94 ? -13.846 -0.588 5.629 1.00 97.00 94 ALA A O 1
ATOM 740 N N . VAL A 1 95 ? -14.356 -2.776 5.590 1.00 97.44 95 VAL A N 1
ATOM 741 C CA . VAL A 1 95 ? -13.507 -3.123 4.434 1.00 97.44 95 VAL A CA 1
ATOM 742 C C . VAL A 1 95 ? -13.738 -2.188 3.249 1.00 97.44 95 VAL A C 1
ATOM 744 O O . VAL A 1 95 ? -12.788 -1.629 2.703 1.00 97.44 95 VAL A O 1
ATOM 747 N N . SER A 1 96 ? -14.996 -1.975 2.856 1.00 97.81 96 SER A N 1
ATOM 748 C CA . SER A 1 96 ? -15.330 -1.167 1.672 1.00 97.81 96 SER A CA 1
ATOM 749 C C . SER A 1 96 ? -14.889 0.293 1.823 1.00 97.81 96 SER A C 1
ATOM 751 O O . SER A 1 96 ? -14.361 0.886 0.879 1.00 97.81 96 SER A O 1
ATOM 753 N N . LYS A 1 97 ? -15.053 0.865 3.023 1.00 97.69 97 LYS A N 1
ATOM 754 C CA . LYS A 1 97 ? -14.640 2.240 3.343 1.00 97.69 97 LYS A CA 1
ATOM 755 C C . LYS A 1 97 ? -13.120 2.385 3.237 1.00 97.69 97 LYS A C 1
ATOM 757 O O . LYS A 1 97 ? -12.638 3.283 2.546 1.00 97.69 97 LYS A O 1
ATOM 762 N N . ILE A 1 98 ? -12.382 1.469 3.864 1.00 97.62 98 ILE A N 1
ATOM 763 C CA . ILE A 1 98 ? -10.915 1.497 3.917 1.00 97.62 98 ILE A CA 1
ATOM 764 C C . ILE A 1 98 ? -10.314 1.269 2.530 1.00 97.62 98 ILE A C 1
ATOM 766 O O . ILE A 1 98 ? -9.466 2.045 2.099 1.00 97.62 98 ILE A O 1
ATOM 770 N N . VAL A 1 99 ? -10.793 0.272 1.781 1.00 97.81 99 VAL A N 1
ATOM 771 C CA . VAL A 1 99 ? -10.293 -0.012 0.425 1.00 97.81 99 VAL A CA 1
ATOM 772 C C . VAL A 1 99 ? -10.478 1.193 -0.499 1.00 97.81 99 VAL A C 1
ATOM 774 O O . VAL A 1 99 ? -9.543 1.567 -1.206 1.00 97.81 99 VAL A O 1
ATOM 777 N N . LYS A 1 100 ? -11.641 1.855 -0.471 1.00 98.06 100 LYS A N 1
ATOM 778 C CA . LYS A 1 100 ? -11.885 3.057 -1.288 1.00 98.06 100 LYS A CA 1
ATOM 779 C C . LYS A 1 100 ? -10.940 4.204 -0.928 1.00 98.06 100 LYS A C 1
ATOM 781 O O . LYS A 1 100 ? -10.421 4.864 -1.826 1.00 98.06 100 LYS A O 1
ATOM 786 N N . ALA A 1 101 ? -10.696 4.426 0.362 1.00 97.50 101 ALA A N 1
ATOM 787 C CA . ALA A 1 101 ? -9.771 5.458 0.822 1.00 97.50 101 ALA A CA 1
ATOM 788 C C . ALA A 1 101 ? -8.321 5.158 0.404 1.00 97.50 101 ALA A C 1
ATOM 790 O O . ALA A 1 101 ? -7.636 6.033 -0.127 1.00 97.50 101 ALA A O 1
ATOM 791 N N . LEU A 1 102 ? -7.890 3.900 0.550 1.00 97.19 102 LEU A N 1
ATOM 792 C CA . LEU A 1 102 ? -6.571 3.429 0.125 1.00 97.19 102 LEU A CA 1
ATOM 793 C C . LEU A 1 102 ? -6.356 3.581 -1.383 1.00 97.19 102 LEU A C 1
ATOM 795 O O . LEU A 1 102 ? -5.276 4.008 -1.795 1.00 97.19 102 LEU A O 1
ATOM 799 N N . ILE A 1 103 ? -7.369 3.262 -2.197 1.00 96.88 103 ILE A N 1
ATOM 800 C CA . ILE A 1 103 ? -7.334 3.485 -3.649 1.00 96.88 103 ILE A CA 1
ATOM 801 C C . ILE A 1 103 ? -7.176 4.978 -3.928 1.00 96.88 103 ILE A C 1
ATOM 803 O O . ILE A 1 103 ? -6.234 5.361 -4.613 1.00 96.88 103 ILE A O 1
ATOM 807 N N . LYS A 1 104 ? -8.033 5.827 -3.346 1.00 96.69 104 LYS A N 1
ATOM 808 C CA . LYS A 1 104 ? -8.029 7.275 -3.594 1.00 96.69 104 LYS A CA 1
ATOM 809 C C . LYS A 1 104 ? -6.680 7.931 -3.283 1.00 96.69 104 LYS A C 1
ATOM 811 O O . LYS A 1 104 ? -6.218 8.748 -4.070 1.00 96.69 104 LYS A O 1
ATOM 816 N N . VAL A 1 105 ? -6.041 7.584 -2.163 1.00 96.44 105 VAL A N 1
ATOM 817 C CA . VAL A 1 105 ? -4.766 8.209 -1.753 1.00 96.44 105 VAL A CA 1
ATOM 818 C C . VAL A 1 105 ? -3.560 7.700 -2.560 1.00 96.44 105 VAL A C 1
ATOM 820 O O . VAL A 1 105 ? -2.604 8.442 -2.809 1.00 96.44 105 VAL A O 1
ATOM 823 N N . ASN A 1 106 ? -3.599 6.439 -3.007 1.00 94.62 106 ASN A N 1
ATOM 824 C CA . ASN A 1 106 ? -2.490 5.805 -3.729 1.00 94.62 106 ASN A CA 1
ATOM 825 C C . ASN A 1 106 ? -2.617 5.859 -5.256 1.00 94.62 106 ASN A C 1
ATOM 827 O O . ASN A 1 106 ? -1.627 5.600 -5.950 1.00 94.62 106 ASN A O 1
ATOM 831 N N . GLN A 1 107 ? -3.796 6.175 -5.787 1.00 91.25 107 GLN A N 1
ATOM 832 C CA . GLN A 1 107 ? -3.999 6.361 -7.214 1.00 91.25 107 GLN A CA 1
ATOM 833 C C . GLN A 1 107 ? -3.316 7.654 -7.671 1.00 91.25 107 GLN A C 1
ATOM 835 O O . GLN A 1 107 ? -3.455 8.714 -7.066 1.00 91.25 107 GLN A O 1
ATOM 840 N N . THR A 1 108 ? -2.541 7.554 -8.746 1.00 79.56 108 THR A N 1
ATOM 841 C CA . THR A 1 108 ? -1.920 8.701 -9.410 1.00 79.56 108 THR A CA 1
ATOM 842 C C . THR A 1 108 ? -2.239 8.573 -10.892 1.00 79.56 108 THR A C 1
ATOM 844 O O . THR A 1 108 ? -1.760 7.610 -11.498 1.00 79.56 108 THR A O 1
ATOM 847 N N . GLY A 1 109 ? -3.010 9.509 -11.450 1.00 62.31 109 GLY A N 1
ATOM 848 C CA . GLY A 1 109 ? -3.565 9.364 -12.800 1.00 62.31 109 GLY A CA 1
ATOM 849 C C . GLY A 1 109 ? -4.793 8.464 -12.829 1.00 62.31 109 GLY A C 1
ATOM 850 O O . GLY A 1 109 ? -4.720 7.319 -12.323 1.00 62.31 109 GLY A O 1
#

Radius of gyration: 16.24 Å; Cα contacts (8 Å, |Δi|>4): 135; chains: 1; bounding box: 38×34×38 Å

Solvent-accessible surface area (backbone atoms only — not comparable to full-atom values): 6709 Å² total; per-residue (Å²): 110,44,79,50,80,43,81,44,57,60,81,50,48,65,64,53,50,52,54,29,44,79,68,76,53,70,70,66,48,79,45,86,42,71,43,62,63,94,72,40,37,50,73,61,75,77,58,87,86,84,71,62,82,87,45,69,74,81,51,88,60,50,66,59,57,67,71,61,37,61,78,67,68,53,92,59,93,36,31,32,39,74,31,31,37,38,41,34,75,43,55,65,84,52,47,65,61,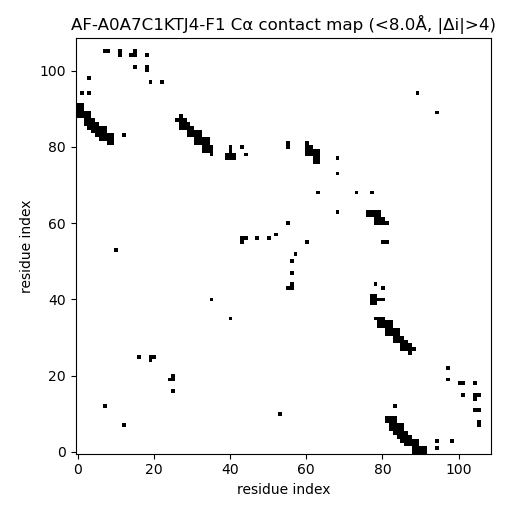51,52,53,52,54,48,63,74,69,58,76,132

Nearest PDB structures (foldseek):
  2xul-assembly1_B  TM=9.130E-01  e=1.753E-05  Synechococcus elongatus PCC 7942 = FACHB-805
  2xg8-assembly1_C  TM=8.390E-01  e=6.185E-06  Synechococcus elongatus PCC 7942 = FACHB-805
  2xg8-assembly1_A-2  TM=8.571E-01  e=1.753E-05  Synechococcus elongatus PCC 7942 = FACHB-805
  3n5b-assembly1_A  TM=8.258E-01  e=1.351E-05  Nostoc sp. PCC 7120 = FACHB-418
  4co5-assembly1_A  TM=8.116E-01  e=1.041E-05  Azospirillum brasilense

Mean predicted aligned error: 7.76 Å

pLDDT: mean 82.99, std 17.12, range [45.88, 98.06]